Protein AF-A0A1V5V2Y4-F1 (afdb_monomer_lite)

Foldseek 3Di:
DQFDDDDAQWWKAFPPQQKIWHWHDQDVPVQKTWIFIDGHDPTDTDLLDIDIDGNVVVVCVRPVVRIDIPGGDPLVVSLVSLVVNVVVVSDDPVCVVVSVVSNVD

Radius of gyration: 13.22 Å; chains: 1; bounding box: 30×28×38 Å

Secondary structure (DSSP, 8-state):
-------TTEEEEETTT--EEEEEEEETTTTEEEEEEE-STTPPP-TT-EEEEEHHHHHHHHHH--EEEEEEPPHHHHHHHHHHHHHTT-S-TTTHHHHHHHHH-

Sequence (105 aa):
MQGLEIRQGTVYEEIGTEKRFLLIHHNPMNLCSLLLRADGAGAPYDPARPERISVDEIIELRRSGKYRELGDVPAAEFRALLKALLDAGAACEEDLPFLEALLRE

Structure (mmCIF, N/CA/C/O backbone):
data_AF-A0A1V5V2Y4-F1
#
_entry.id   AF-A0A1V5V2Y4-F1
#
loop_
_atom_site.group_PDB
_atom_site.id
_atom_site.type_symbol
_atom_site.label_atom_id
_atom_site.label_alt_id
_atom_site.label_comp_id
_atom_site.label_asym_id
_atom_site.label_entity_id
_atom_site.label_seq_id
_atom_site.pdbx_PDB_ins_code
_atom_site.Cartn_x
_atom_site.Cartn_y
_atom_site.Cartn_z
_atom_site.occupancy
_atom_site.B_iso_or_equiv
_atom_site.auth_seq_id
_atom_site.auth_comp_id
_atom_site.auth_asym_id
_atom_site.auth_atom_id
_atom_site.pdbx_PDB_model_num
ATOM 1 N N . MET A 1 1 ? 6.679 9.820 22.740 1.00 45.31 1 MET A N 1
ATOM 2 C CA . MET A 1 1 ? 5.618 9.079 22.027 1.00 45.31 1 MET A CA 1
ATOM 3 C C . MET A 1 1 ? 6.260 8.407 20.828 1.00 45.31 1 MET A C 1
ATOM 5 O O . MET A 1 1 ? 6.757 9.118 19.964 1.00 45.31 1 MET A O 1
ATOM 9 N N . GLN A 1 2 ? 6.360 7.077 20.817 1.00 51.62 2 GLN A N 1
ATOM 10 C CA . GLN A 1 2 ? 6.858 6.345 19.649 1.00 51.62 2 GLN A CA 1
ATOM 11 C C . GLN A 1 2 ? 5.702 6.271 18.643 1.00 51.62 2 GLN A C 1
ATOM 13 O O . GLN A 1 2 ? 4.761 5.514 18.850 1.00 51.62 2 GLN A O 1
ATOM 18 N N . GLY A 1 3 ? 5.695 7.156 17.644 1.00 59.47 3 GLY A N 1
ATOM 19 C CA . GLY A 1 3 ? 4.690 7.120 16.579 1.00 59.47 3 GLY A CA 1
ATOM 20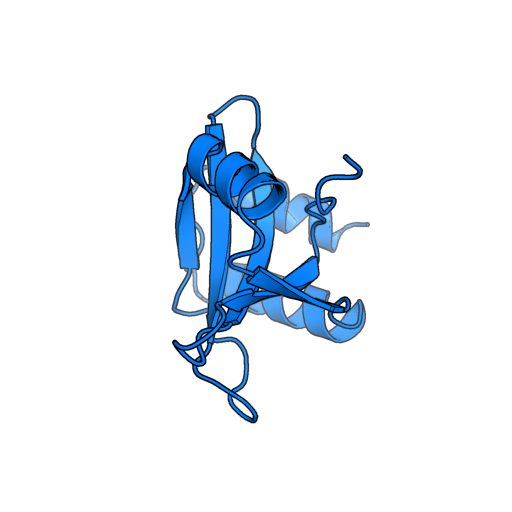 C C . GLY A 1 3 ? 4.967 5.953 15.636 1.00 59.47 3 GLY A C 1
ATOM 21 O O . GLY A 1 3 ? 6.129 5.773 15.266 1.00 59.47 3 GLY A O 1
ATOM 22 N N . LEU A 1 4 ? 3.916 5.231 15.240 1.00 68.81 4 LEU A N 1
ATOM 23 C CA . LEU A 1 4 ? 3.942 4.099 14.306 1.00 68.81 4 LEU A CA 1
ATOM 24 C C . LEU A 1 4 ? 4.819 4.415 13.083 1.00 68.81 4 LEU A C 1
ATOM 26 O O .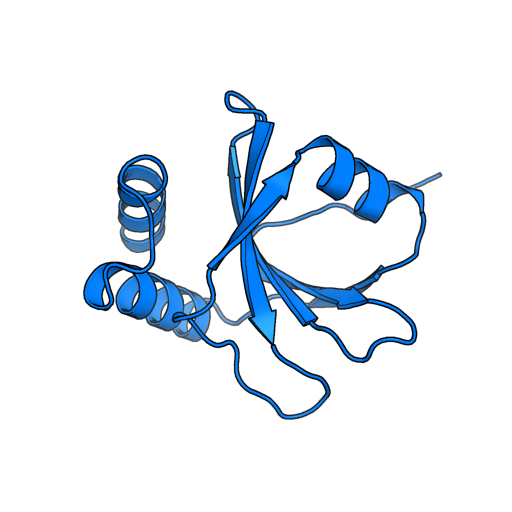 LEU A 1 4 ? 4.612 5.424 12.411 1.00 68.81 4 LEU A O 1
ATOM 30 N N . GLU A 1 5 ? 5.837 3.606 12.814 1.00 74.12 5 GLU A N 1
ATOM 31 C CA . GLU A 1 5 ? 6.669 3.807 11.630 1.00 74.12 5 GLU A CA 1
ATOM 32 C C . GLU A 1 5 ? 5.942 3.258 10.406 1.00 74.12 5 GLU A C 1
ATOM 34 O O . GLU A 1 5 ? 5.618 2.074 10.342 1.00 74.12 5 GLU A O 1
ATOM 39 N N . ILE A 1 6 ? 5.658 4.142 9.452 1.00 80.12 6 ILE A N 1
ATOM 40 C CA . ILE A 1 6 ? 5.044 3.755 8.191 1.00 80.12 6 ILE A CA 1
ATOM 41 C C . ILE A 1 6 ? 6.121 3.184 7.276 1.00 80.12 6 ILE A C 1
ATOM 43 O O . ILE A 1 6 ? 7.098 3.867 6.974 1.00 80.12 6 ILE A O 1
ATOM 47 N N . ARG A 1 7 ? 5.940 1.934 6.854 1.00 85.94 7 ARG A N 1
ATOM 48 C CA . ARG A 1 7 ? 6.902 1.176 6.063 1.00 85.94 7 ARG A CA 1
ATOM 49 C C . ARG A 1 7 ? 6.244 0.656 4.794 1.00 85.94 7 ARG A C 1
ATOM 51 O O . ARG A 1 7 ? 5.064 0.309 4.751 1.00 85.94 7 ARG A O 1
ATOM 58 N N . GLN A 1 8 ? 7.036 0.648 3.734 1.00 88.38 8 GLN A N 1
ATOM 59 C CA . GLN A 1 8 ? 6.632 0.083 2.460 1.00 88.38 8 GLN A CA 1
ATOM 60 C C . GLN A 1 8 ? 6.439 -1.431 2.592 1.00 88.38 8 GLN A C 1
ATOM 62 O O . GLN A 1 8 ? 7.222 -2.100 3.260 1.00 88.38 8 GLN A O 1
ATOM 67 N N . GLY A 1 9 ? 5.414 -1.971 1.937 1.00 90.12 9 GLY A N 1
ATOM 68 C CA . GLY A 1 9 ? 5.072 -3.390 2.009 1.00 90.12 9 GLY A CA 1
ATOM 69 C C . GLY A 1 9 ? 4.295 -3.770 3.269 1.00 90.12 9 GLY A C 1
ATOM 70 O O . GLY A 1 9 ? 3.881 -4.920 3.393 1.00 90.12 9 GLY A O 1
ATOM 71 N N . THR A 1 10 ? 4.047 -2.821 4.174 1.00 90.75 10 THR A N 1
ATOM 72 C CA . THR A 1 10 ? 3.280 -3.048 5.396 1.00 90.75 10 THR A CA 1
ATOM 73 C C . THR A 1 10 ? 1.794 -2.815 5.178 1.00 90.75 10 THR A C 1
ATOM 75 O O . THR A 1 10 ? 1.364 -1.878 4.495 1.00 90.75 10 THR A O 1
ATOM 78 N N . VAL A 1 11 ? 1.004 -3.677 5.807 1.00 91.50 11 VAL A N 1
ATOM 79 C CA . VAL A 1 11 ? -0.446 -3.590 5.864 1.00 91.50 11 VAL A CA 1
ATOM 80 C C . VAL A 1 11 ? -0.885 -2.805 7.090 1.00 91.50 11 VAL A C 1
ATOM 82 O O . VAL A 1 11 ? -0.546 -3.145 8.227 1.00 91.50 11 VAL A O 1
ATOM 85 N N . TYR A 1 12 ? -1.753 -1.830 6.853 1.00 89.94 12 TYR A N 1
ATOM 86 C CA . TYR A 1 12 ? -2.438 -1.054 7.873 1.00 89.94 12 TYR A CA 1
ATOM 87 C C . TYR A 1 12 ? -3.940 -1.301 7.800 1.00 89.94 12 TYR A C 1
ATOM 89 O O . TYR A 1 12 ? -4.523 -1.323 6.720 1.00 89.94 12 TYR A O 1
ATOM 97 N N . GLU A 1 13 ? -4.577 -1.484 8.950 1.00 90.38 13 GLU A N 1
ATOM 98 C CA . GLU A 1 13 ? -6.027 -1.631 9.077 1.00 90.38 13 GLU A CA 1
ATOM 99 C C . GLU A 1 13 ? -6.594 -0.427 9.821 1.00 90.38 13 GLU A C 1
ATOM 101 O O . GLU A 1 13 ? -6.128 -0.102 10.915 1.00 90.38 13 GLU A O 1
ATOM 106 N N . GLU A 1 14 ? -7.582 0.239 9.231 1.00 89.44 14 GLU A N 1
ATOM 107 C CA . GLU A 1 14 ? -8.289 1.342 9.876 1.00 89.44 14 GLU A CA 1
ATOM 108 C C . GLU A 1 14 ? -9.250 0.788 10.943 1.00 89.44 14 GLU A C 1
ATOM 110 O O . GLU A 1 14 ? -10.086 -0.087 10.692 1.00 89.44 14 GLU A O 1
ATOM 115 N N . ILE A 1 15 ? -9.122 1.292 12.171 1.00 87.25 15 ILE A N 1
ATOM 116 C CA . ILE A 1 15 ? -9.891 0.816 13.320 1.00 87.25 15 ILE A CA 1
ATOM 117 C C . ILE A 1 15 ? -11.363 1.201 13.138 1.00 87.25 15 ILE A C 1
ATOM 119 O O . ILE A 1 15 ? -11.719 2.376 13.119 1.00 87.25 15 ILE A O 1
ATOM 123 N N . GLY A 1 16 ? -12.231 0.190 13.071 1.00 85.75 16 GLY A N 1
ATOM 124 C CA . GLY A 1 16 ? -13.685 0.363 13.030 1.00 85.75 16 GLY A CA 1
ATOM 125 C C . GLY A 1 16 ? -14.306 0.449 11.633 1.00 85.75 16 GLY A C 1
ATOM 126 O O . GLY A 1 16 ? -15.529 0.518 11.551 1.00 85.75 16 GLY A O 1
ATOM 127 N N . THR A 1 17 ? -13.519 0.412 10.551 1.00 82.62 17 THR A N 1
ATOM 128 C CA . THR A 1 17 ? -14.044 0.488 9.169 1.00 82.62 17 THR A CA 1
ATOM 129 C C . THR A 1 17 ? -13.784 -0.768 8.336 1.00 82.62 17 THR A C 1
ATOM 131 O O . THR A 1 17 ? -14.207 -0.822 7.185 1.00 82.62 17 THR A O 1
ATOM 134 N N . GLU A 1 18 ? -13.099 -1.769 8.904 1.00 82.69 18 GLU A N 1
ATOM 135 C CA . GLU A 1 18 ? -12.632 -2.991 8.224 1.00 82.69 18 GLU A CA 1
ATOM 136 C C . GLU A 1 18 ? -11.745 -2.734 6.992 1.00 82.69 18 GLU A C 1
ATOM 138 O O . GLU A 1 18 ? -11.372 -3.669 6.293 1.00 82.69 18 GLU A O 1
ATOM 143 N N . LYS A 1 19 ? -11.351 -1.489 6.713 1.00 88.69 19 LYS A N 1
ATOM 144 C CA . LYS A 1 19 ? -10.535 -1.165 5.543 1.00 88.69 19 LYS A CA 1
ATOM 145 C C . LYS A 1 19 ? -9.073 -1.479 5.796 1.00 88.69 19 LYS A C 1
ATOM 147 O O . LYS A 1 19 ? -8.521 -1.138 6.844 1.00 88.69 19 LYS A O 1
ATOM 152 N N . ARG A 1 20 ? -8.431 -2.071 4.791 1.00 91.31 20 ARG A N 1
ATOM 153 C CA . ARG A 1 20 ? -6.999 -2.359 4.791 1.00 91.31 20 ARG A CA 1
ATOM 154 C C . ARG A 1 20 ? -6.300 -1.631 3.669 1.00 91.31 20 ARG A C 1
ATOM 156 O O . ARG A 1 20 ? -6.792 -1.571 2.545 1.00 91.31 20 ARG A O 1
ATOM 163 N N . PHE A 1 21 ? -5.113 -1.151 3.988 1.00 90.19 21 PHE A N 1
ATOM 164 C CA . PHE A 1 21 ? -4.273 -0.374 3.104 1.00 90.19 21 PHE A CA 1
ATOM 165 C C . PHE A 1 21 ? -2.871 -0.961 3.108 1.00 90.19 21 PHE A C 1
ATOM 167 O O . PHE A 1 21 ? -2.273 -1.148 4.165 1.00 90.19 21 PHE A O 1
ATOM 174 N N . LEU A 1 22 ? -2.353 -1.261 1.926 1.00 92.44 22 LEU A N 1
ATOM 175 C CA . LEU A 1 22 ? -0.967 -1.656 1.726 1.00 92.44 22 LEU A CA 1
ATOM 176 C C . LEU A 1 22 ? -0.201 -0.464 1.165 1.00 92.44 22 LEU A C 1
ATOM 178 O O . LEU A 1 22 ? -0.548 0.016 0.087 1.00 92.44 22 LEU A O 1
ATOM 182 N N . LEU A 1 23 ? 0.847 -0.013 1.859 1.00 91.50 23 LEU A N 1
ATOM 183 C CA . LEU A 1 23 ? 1.717 1.038 1.333 1.00 91.50 23 LEU A CA 1
ATOM 184 C C . LEU A 1 23 ? 2.688 0.485 0.293 1.00 91.50 23 LEU A C 1
ATOM 186 O O . LEU A 1 23 ? 3.576 -0.298 0.620 1.00 91.50 23 LEU A O 1
ATOM 190 N N . ILE A 1 24 ? 2.534 0.927 -0.956 1.00 92.06 24 ILE A N 1
ATOM 191 C CA . ILE A 1 24 ? 3.369 0.502 -2.084 1.00 92.06 24 ILE A CA 1
ATOM 192 C C . ILE A 1 24 ? 4.571 1.415 -2.268 1.00 92.06 24 ILE A C 1
ATOM 194 O O . ILE A 1 24 ? 5.678 0.931 -2.480 1.00 92.06 24 ILE A O 1
ATOM 198 N N . HIS A 1 25 ? 4.354 2.725 -2.215 1.00 87.50 25 HIS A N 1
ATOM 199 C CA . HIS A 1 25 ? 5.405 3.710 -2.422 1.00 87.50 25 HIS A CA 1
ATOM 200 C C . HIS A 1 25 ? 5.069 4.996 -1.675 1.00 87.50 25 HIS A C 1
ATOM 202 O O . HIS A 1 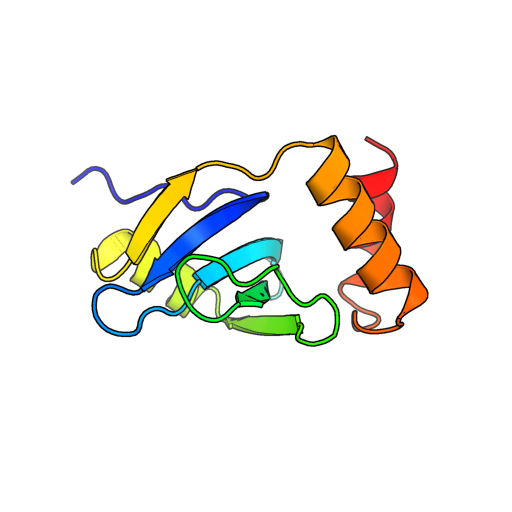25 ? 3.916 5.422 -1.653 1.00 87.50 25 HIS A O 1
ATOM 208 N N . HIS A 1 26 ? 6.081 5.625 -1.085 1.00 85.50 26 HIS A N 1
ATOM 209 C CA . HIS A 1 26 ? 5.976 6.954 -0.504 1.00 85.50 26 HIS A CA 1
ATOM 210 C C . HIS A 1 26 ? 7.006 7.871 -1.163 1.00 85.50 26 HIS A C 1
ATOM 212 O O . HIS A 1 26 ? 8.210 7.641 -1.033 1.00 85.50 26 HIS A O 1
ATOM 218 N N . ASN A 1 27 ? 6.530 8.913 -1.843 1.00 81.81 27 ASN A N 1
ATOM 219 C CA . ASN A 1 27 ? 7.352 9.939 -2.460 1.00 81.81 27 ASN A CA 1
ATOM 220 C C . ASN A 1 27 ? 7.332 11.213 -1.597 1.00 81.81 27 ASN A C 1
ATOM 222 O O . ASN A 1 27 ? 6.444 12.059 -1.752 1.00 81.81 27 ASN A O 1
ATOM 226 N N . PRO A 1 28 ? 8.318 11.407 -0.705 1.00 77.81 28 PRO A N 1
ATOM 227 C CA . PRO A 1 28 ? 8.372 12.597 0.136 1.00 77.81 28 PRO A CA 1
ATOM 228 C C . PRO A 1 28 ? 8.678 13.873 -0.660 1.00 77.81 28 PRO A C 1
ATOM 230 O O . PRO A 1 28 ? 8.374 14.961 -0.185 1.00 77.81 28 PRO A O 1
ATOM 233 N N . MET A 1 29 ? 9.257 13.767 -1.862 1.00 82.38 29 MET A N 1
ATOM 234 C CA . MET A 1 29 ? 9.564 14.933 -2.700 1.00 82.38 29 MET A CA 1
ATOM 235 C C . MET A 1 29 ? 8.304 15.506 -3.350 1.00 82.38 29 MET A C 1
ATOM 237 O O . MET A 1 29 ? 8.144 16.722 -3.406 1.00 82.38 29 MET A O 1
ATOM 241 N N . ASN A 1 30 ? 7.396 14.629 -3.787 1.00 81.25 30 ASN A N 1
ATOM 242 C CA . ASN A 1 30 ? 6.113 15.006 -4.388 1.00 81.25 30 ASN A CA 1
ATOM 243 C C . ASN A 1 30 ? 4.952 15.004 -3.379 1.00 81.25 30 ASN A C 1
ATOM 245 O O . ASN A 1 30 ? 3.810 15.253 -3.756 1.00 81.25 30 ASN A O 1
ATOM 249 N N . LEU A 1 31 ? 5.239 14.729 -2.100 1.00 86.81 31 LEU A N 1
ATOM 250 C CA . LEU A 1 31 ? 4.264 14.653 -1.006 1.00 86.81 31 LEU A CA 1
ATOM 251 C C . LEU A 1 31 ? 3.092 13.694 -1.293 1.00 86.81 31 LEU A C 1
ATOM 253 O O . LEU A 1 31 ? 1.990 13.881 -0.771 1.00 86.81 31 LEU A O 1
ATOM 257 N N . CYS A 1 32 ? 3.332 12.659 -2.101 1.00 86.44 32 CYS A N 1
ATOM 258 C CA . CYS A 1 32 ? 2.333 11.687 -2.530 1.00 86.44 32 CYS A CA 1
ATOM 259 C C . CYS A 1 32 ? 2.760 10.263 -2.167 1.00 86.44 32 CYS A C 1
ATOM 261 O O . CYS A 1 32 ? 3.947 9.949 -2.075 1.00 86.44 32 CYS A O 1
ATOM 263 N N . SER A 1 33 ? 1.785 9.393 -1.926 1.00 87.69 33 SER A N 1
ATOM 264 C CA . SER A 1 33 ? 2.025 7.972 -1.666 1.00 87.69 33 SER A CA 1
ATOM 265 C C . SER A 1 33 ? 1.011 7.133 -2.416 1.00 87.69 33 SER A C 1
ATOM 267 O O . SER A 1 33 ? -0.148 7.530 -2.518 1.00 87.69 33 SER A O 1
ATOM 269 N N . LEU A 1 34 ? 1.437 5.968 -2.885 1.00 90.12 34 LEU A N 1
ATOM 270 C CA . LEU A 1 34 ? 0.594 4.981 -3.539 1.00 90.12 34 LEU A CA 1
ATOM 271 C C . LEU A 1 34 ? 0.227 3.873 -2.546 1.00 90.12 34 LEU A C 1
ATOM 273 O O . LEU A 1 34 ? 1.113 3.201 -2.009 1.00 90.12 34 LEU A O 1
ATOM 277 N N . LEU A 1 35 ? -1.071 3.661 -2.333 1.00 90.94 35 LEU A N 1
ATOM 278 C CA . LEU A 1 35 ? -1.625 2.575 -1.526 1.00 90.94 35 LEU A CA 1
ATOM 279 C C . LEU A 1 35 ? -2.472 1.619 -2.373 1.00 90.94 35 LEU A C 1
ATOM 281 O O . LEU A 1 35 ? -3.105 2.045 -3.336 1.00 90.94 35 LEU A O 1
ATOM 285 N N . LEU A 1 36 ? -2.566 0.351 -1.965 1.00 91.75 36 LEU A N 1
ATOM 286 C CA . LEU A 1 36 ? -3.639 -0.549 -2.410 1.00 91.75 36 LEU A CA 1
ATOM 287 C C . LEU A 1 36 ? -4.662 -0.741 -1.309 1.00 91.75 36 LEU A C 1
ATOM 289 O O . LEU A 1 36 ? -4.297 -0.979 -0.157 1.00 91.75 36 LEU A O 1
ATOM 293 N N . ARG A 1 37 ? -5.939 -0.704 -1.684 1.00 90.56 37 ARG A N 1
ATOM 294 C CA . ARG A 1 37 ? -7.046 -0.912 -0.755 1.00 90.56 37 ARG A CA 1
ATOM 295 C C . ARG A 1 37 ? -7.627 -2.318 -0.873 1.00 90.56 37 ARG A C 1
ATOM 297 O O . ARG A 1 37 ? -7.826 -2.827 -1.974 1.00 90.56 37 ARG A O 1
ATOM 304 N N . ALA A 1 38 ? -7.969 -2.901 0.268 1.00 89.94 38 ALA A N 1
ATOM 305 C CA . ALA A 1 38 ? -8.809 -4.085 0.380 1.00 89.94 38 ALA A CA 1
ATOM 306 C C . ALA A 1 38 ? -9.897 -3.856 1.434 1.00 89.94 38 ALA A C 1
ATOM 308 O O . ALA A 1 38 ? -9.702 -3.098 2.390 1.00 89.94 38 ALA A O 1
ATOM 309 N N . ASP A 1 39 ? -11.031 -4.527 1.259 1.00 83.69 39 ASP A N 1
ATOM 310 C CA . ASP A 1 39 ? -12.032 -4.659 2.318 1.00 83.69 39 ASP A CA 1
ATOM 311 C C . ASP A 1 39 ? -11.531 -5.695 3.365 1.00 83.69 39 ASP A C 1
ATOM 313 O O . ASP A 1 39 ? -10.460 -6.275 3.192 1.00 83.69 39 ASP A O 1
ATOM 317 N N . GLY A 1 40 ? -12.228 -5.878 4.489 1.00 74.81 40 GLY A N 1
ATOM 318 C CA . GLY A 1 40 ? -11.710 -6.534 5.705 1.00 74.81 40 GLY A CA 1
ATOM 319 C C . GLY A 1 40 ? -11.267 -7.999 5.633 1.00 74.81 40 GLY A C 1
ATOM 320 O O . GLY A 1 40 ? -10.986 -8.573 4.584 1.00 74.81 40 GLY A O 1
ATOM 321 N N . ALA A 1 41 ? -11.139 -8.618 6.814 1.00 67.00 41 ALA A N 1
ATOM 322 C CA . ALA A 1 41 ? -10.494 -9.919 7.003 1.00 67.00 41 ALA A CA 1
ATOM 323 C C . ALA A 1 41 ? -10.943 -10.999 6.001 1.00 67.00 41 ALA A C 1
ATOM 325 O O . ALA A 1 41 ? -12.025 -11.564 6.118 1.00 67.00 41 ALA A O 1
ATOM 326 N N . GLY A 1 42 ? -10.052 -11.313 5.052 1.00 68.38 42 GLY A N 1
ATOM 327 C CA . GLY A 1 42 ? -10.236 -12.356 4.041 1.00 68.38 42 GLY A CA 1
ATOM 328 C C . GLY A 1 42 ? -10.245 -11.850 2.597 1.00 68.38 42 GLY A C 1
ATOM 329 O O . GLY A 1 42 ? -10.123 -12.674 1.691 1.00 68.38 42 GLY A O 1
ATOM 330 N N . ALA A 1 43 ? -10.342 -10.537 2.359 1.00 80.56 43 ALA A N 1
ATOM 331 C CA . ALA A 1 43 ? -10.243 -9.999 1.005 1.00 80.56 43 ALA A CA 1
ATOM 332 C C . ALA A 1 43 ? -8.771 -9.846 0.563 1.00 80.56 43 ALA A C 1
ATOM 334 O O . ALA A 1 43 ? -7.943 -9.355 1.339 1.00 80.56 43 ALA A O 1
ATOM 335 N N . PRO A 1 44 ? -8.423 -10.252 -0.672 1.00 82.81 44 PRO A N 1
ATOM 336 C CA . PRO A 1 44 ? -7.109 -9.982 -1.243 1.00 82.81 44 PRO A CA 1
ATOM 337 C C . PRO A 1 44 ? -6.955 -8.495 -1.593 1.00 82.81 44 PRO A C 1
ATOM 339 O O . PRO A 1 44 ? -7.936 -7.814 -1.898 1.00 82.81 44 PRO A O 1
ATOM 342 N N . TYR A 1 45 ? -5.713 -8.004 -1.599 1.00 88.06 45 TYR A N 1
ATOM 343 C CA . TYR A 1 45 ? -5.401 -6.682 -2.150 1.00 88.06 45 TYR A CA 1
ATOM 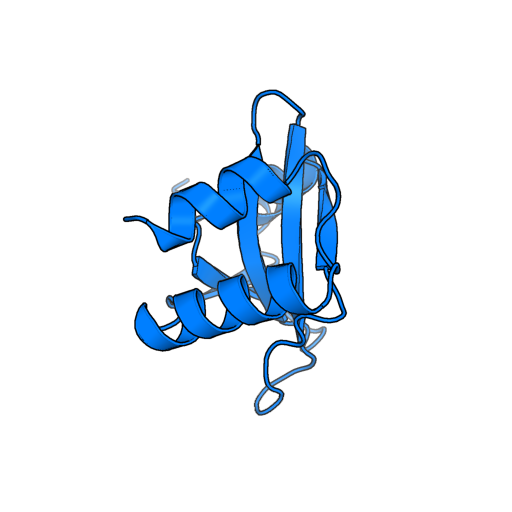344 C C . TYR A 1 45 ? -5.737 -6.628 -3.633 1.00 88.06 45 TYR A C 1
ATOM 346 O O . TYR A 1 45 ? -5.346 -7.515 -4.392 1.00 88.06 45 TYR A O 1
ATOM 354 N N . ASP A 1 46 ? -6.443 -5.572 -4.033 1.00 86.19 46 ASP A N 1
ATOM 355 C CA . ASP A 1 46 ? -6.834 -5.358 -5.420 1.00 86.19 46 ASP A CA 1
ATOM 356 C C . ASP A 1 46 ? -5.854 -4.389 -6.106 1.00 86.19 46 ASP A C 1
ATOM 358 O O . ASP A 1 46 ? -5.894 -3.183 -5.832 1.00 86.19 46 ASP A O 1
ATOM 362 N N . PRO A 1 47 ? -4.978 -4.870 -7.011 1.00 86.56 47 PRO A N 1
ATOM 363 C CA . PRO A 1 47 ? -4.077 -3.997 -7.756 1.00 86.56 47 PRO A CA 1
ATOM 364 C C . PRO A 1 47 ? -4.823 -3.068 -8.727 1.00 86.56 47 PRO A C 1
ATOM 366 O O . PRO A 1 47 ? -4.258 -2.074 -9.165 1.00 86.56 47 PRO A O 1
ATOM 369 N N . ALA A 1 48 ? -6.096 -3.324 -9.046 1.00 84.00 48 ALA A N 1
ATOM 370 C CA . ALA A 1 48 ? -6.892 -2.421 -9.876 1.00 84.00 48 ALA A CA 1
ATOM 371 C C . ALA A 1 48 ? -7.373 -1.168 -9.119 1.00 84.00 48 ALA A C 1
ATOM 373 O O . ALA A 1 48 ? -8.010 -0.299 -9.717 1.00 84.00 48 ALA A O 1
ATOM 374 N N . ARG A 1 49 ? -7.095 -1.056 -7.811 1.00 84.38 49 ARG A N 1
ATOM 375 C CA . ARG A 1 49 ? -7.530 0.063 -6.959 1.00 84.38 49 ARG A CA 1
ATOM 376 C C . ARG A 1 49 ? -6.358 0.785 -6.283 1.00 84.38 49 ARG A C 1
ATOM 378 O O . ARG A 1 49 ? -6.294 0.820 -5.052 1.00 84.38 49 ARG A O 1
ATOM 385 N N . PRO A 1 50 ? -5.441 1.376 -7.065 1.00 88.19 50 PRO A N 1
ATOM 386 C CA . PRO A 1 50 ? -4.431 2.270 -6.527 1.00 88.19 50 PRO A CA 1
ATOM 387 C C . PRO A 1 50 ? -5.086 3.532 -5.963 1.00 88.19 50 PRO A C 1
ATOM 389 O O . PRO A 1 50 ? -5.890 4.188 -6.626 1.00 88.19 50 PRO A O 1
ATOM 392 N N . GLU A 1 51 ? -4.724 3.884 -4.737 1.00 88.38 51 GLU A N 1
ATOM 393 C CA . GLU A 1 51 ? -5.190 5.082 -4.051 1.00 88.38 51 GLU A CA 1
ATOM 394 C C . GLU A 1 51 ? -3.989 5.979 -3.754 1.00 88.38 51 GLU A C 1
ATOM 396 O O . GLU A 1 51 ? -3.022 5.560 -3.116 1.00 88.38 51 GLU A O 1
ATOM 401 N N . ARG A 1 52 ? -4.033 7.216 -4.259 1.00 87.62 52 ARG A N 1
ATOM 402 C CA . ARG A 1 52 ? -3.017 8.220 -3.953 1.00 87.62 52 ARG A CA 1
ATOM 403 C C . ARG A 1 52 ? -3.421 8.977 -2.704 1.00 87.62 52 ARG A C 1
ATOM 405 O O . ARG A 1 52 ? -4.506 9.552 -2.675 1.00 87.62 52 ARG A O 1
ATOM 412 N N . ILE A 1 53 ? -2.522 9.044 -1.734 1.00 87.56 53 ILE A N 1
ATOM 413 C CA . ILE A 1 53 ? -2.750 9.797 -0.500 1.00 87.56 53 ILE A CA 1
ATOM 414 C C . ILE A 1 53 ? -1.645 10.814 -0.244 1.00 87.56 53 ILE A C 1
ATOM 416 O O . ILE A 1 53 ? -0.513 10.676 -0.723 1.00 87.56 53 ILE A O 1
ATOM 420 N N . SER A 1 54 ? -1.987 11.851 0.515 1.00 88.69 54 SER A N 1
ATOM 421 C CA . SER A 1 54 ? -1.047 12.914 0.877 1.00 88.69 54 SER A CA 1
ATOM 422 C C . SER A 1 54 ? -0.048 12.450 1.943 1.00 88.69 54 SER A C 1
ATOM 424 O O . SER A 1 54 ? -0.351 11.594 2.776 1.00 88.69 54 SER A O 1
ATOM 426 N N . VAL A 1 55 ? 1.150 13.040 1.968 1.00 88.00 55 VAL A N 1
ATOM 427 C CA . VAL A 1 55 ? 2.108 12.798 3.065 1.00 88.00 55 VAL A CA 1
ATOM 428 C C . VAL A 1 55 ? 1.546 13.197 4.431 1.00 88.00 55 VAL A C 1
ATOM 430 O O . VAL A 1 55 ? 1.848 12.545 5.428 1.00 88.00 55 VAL A O 1
ATOM 433 N N . ASP A 1 56 ? 0.714 14.239 4.490 1.00 89.56 56 ASP A N 1
ATOM 434 C CA . ASP A 1 56 ? 0.114 14.700 5.742 1.00 89.56 56 ASP A CA 1
ATOM 435 C C . ASP A 1 56 ? -0.828 13.639 6.316 1.00 89.56 56 ASP A C 1
ATOM 437 O O . ASP A 1 56 ? -0.825 13.399 7.522 1.00 89.56 56 ASP A O 1
ATOM 441 N N . GLU A 1 57 ? -1.549 12.929 5.450 1.00 86.00 57 GLU A N 1
ATOM 442 C CA . GLU A 1 57 ? -2.391 11.791 5.820 1.00 86.00 57 GLU A CA 1
ATOM 443 C C . GLU A 1 57 ? -1.560 10.593 6.312 1.00 86.00 57 GLU A C 1
ATOM 445 O O . GLU A 1 57 ? -1.893 9.986 7.331 1.00 86.00 57 GLU A O 1
ATOM 450 N N . ILE A 1 58 ? -0.410 10.308 5.686 1.00 85.88 58 ILE A N 1
ATOM 451 C CA . ILE A 1 58 ? 0.560 9.314 6.190 1.00 85.88 58 ILE A CA 1
ATOM 452 C C . ILE A 1 58 ? 1.088 9.703 7.583 1.00 85.88 58 ILE A C 1
ATOM 454 O O . ILE A 1 58 ? 1.209 8.867 8.485 1.00 85.88 58 ILE A O 1
ATOM 458 N N . ILE A 1 59 ? 1.410 10.981 7.791 1.00 85.19 59 ILE A N 1
ATOM 459 C CA . ILE A 1 59 ? 1.869 11.491 9.087 1.00 85.19 59 ILE A CA 1
ATOM 460 C C . ILE A 1 59 ? 0.742 11.411 10.127 1.00 85.19 59 ILE A C 1
ATOM 462 O O . ILE A 1 59 ? 1.003 11.075 11.289 1.00 85.19 59 ILE A O 1
ATOM 466 N N . GLU A 1 60 ? -0.503 11.696 9.740 1.00 83.31 60 GLU A N 1
ATOM 467 C CA . GLU A 1 60 ? -1.676 11.546 10.601 1.00 83.31 60 GLU A CA 1
ATOM 468 C C . GLU A 1 60 ? -1.877 10.084 11.012 1.00 83.31 60 GLU A C 1
ATOM 470 O O . GLU A 1 60 ? -2.092 9.817 12.199 1.00 83.31 60 GLU A O 1
ATOM 475 N N . LEU A 1 61 ? -1.737 9.136 10.080 1.00 82.81 61 LEU A N 1
ATOM 476 C CA . LEU A 1 61 ? -1.788 7.698 10.353 1.00 82.81 61 LEU A CA 1
ATOM 477 C C . LEU A 1 61 ? -0.817 7.338 11.489 1.00 82.81 61 LEU A C 1
ATOM 479 O O . LEU A 1 61 ? -1.214 6.736 12.490 1.00 82.81 61 LEU A O 1
ATOM 483 N N . ARG A 1 62 ? 0.429 7.820 11.401 1.00 82.62 62 ARG A N 1
ATOM 484 C CA . ARG A 1 62 ? 1.474 7.607 12.415 1.00 82.62 62 ARG A CA 1
ATOM 485 C C . ARG A 1 62 ? 1.138 8.170 13.801 1.00 82.62 62 ARG A C 1
ATOM 487 O O . ARG A 1 62 ? 1.575 7.616 14.813 1.00 82.62 62 ARG A O 1
ATOM 494 N N . ARG A 1 63 ? 0.438 9.305 13.869 1.00 82.06 63 ARG A N 1
ATOM 495 C CA . ARG A 1 63 ? 0.230 10.071 15.115 1.00 82.06 63 ARG A CA 1
ATOM 496 C C . ARG A 1 63 ? -1.104 9.795 15.799 1.00 82.06 63 ARG A C 1
ATOM 498 O O . ARG A 1 63 ? -1.179 9.893 17.019 1.00 82.06 63 ARG A O 1
ATOM 505 N N . SER A 1 64 ? -2.143 9.503 15.025 1.00 80.38 64 SER A N 1
ATOM 506 C CA . SER A 1 64 ? -3.524 9.423 15.510 1.00 80.38 64 SER A CA 1
ATOM 507 C C . SER A 1 64 ? -3.870 8.083 16.159 1.00 80.38 64 SER A C 1
ATOM 509 O O . SER A 1 64 ? -4.832 8.012 16.919 1.00 80.38 64 SER A O 1
ATOM 511 N N . GLY A 1 65 ? -3.119 7.017 15.855 1.00 77.06 65 GLY A N 1
ATOM 512 C CA . GLY A 1 65 ? -3.439 5.664 16.316 1.00 77.06 65 GLY A CA 1
ATOM 513 C C . GLY A 1 65 ? -4.737 5.103 15.725 1.00 77.06 65 GLY A C 1
ATOM 514 O O . GLY A 1 65 ? -5.215 4.081 16.202 1.00 77.06 65 GLY A O 1
ATOM 515 N N . LYS A 1 66 ? -5.306 5.749 14.692 1.00 85.88 66 LYS A N 1
ATOM 516 C CA . LYS A 1 66 ? -6.507 5.289 13.967 1.00 85.88 66 LYS A CA 1
ATOM 517 C C . LYS A 1 66 ? -6.283 3.987 13.198 1.00 85.88 66 LYS A C 1
ATOM 519 O O . LYS A 1 66 ? -7.248 3.361 12.774 1.00 85.88 66 LYS A O 1
ATOM 524 N N . TYR A 1 67 ? -5.027 3.599 13.011 1.00 87.25 67 TYR A N 1
ATOM 525 C CA . TYR A 1 67 ? -4.641 2.451 12.214 1.00 87.25 67 TYR A CA 1
ATOM 526 C C . TYR A 1 67 ? -3.791 1.489 13.032 1.00 87.25 67 TYR A C 1
ATOM 528 O O . TYR A 1 67 ? -2.956 1.903 13.841 1.00 87.25 67 TYR A O 1
ATOM 536 N N . ARG A 1 68 ? -3.994 0.196 12.788 1.00 87.56 68 ARG A N 1
ATOM 537 C CA . ARG A 1 68 ? -3.199 -0.891 13.351 1.00 87.56 68 ARG A CA 1
ATOM 538 C C . ARG A 1 68 ? -2.338 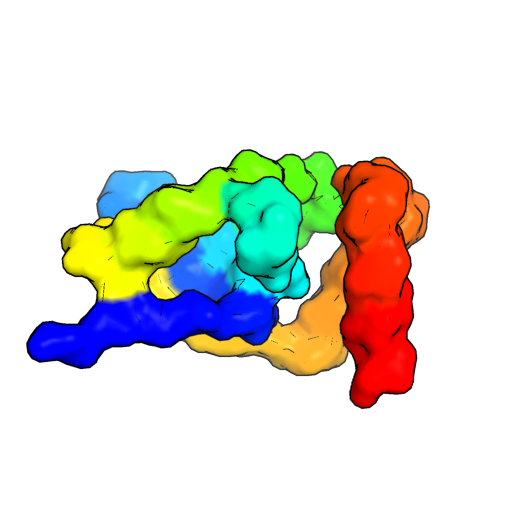-1.514 12.260 1.00 87.56 68 ARG A C 1
ATOM 540 O O . ARG A 1 68 ? -2.844 -1.866 11.201 1.00 87.56 68 ARG A O 1
ATOM 547 N N . GLU A 1 69 ? -1.056 -1.697 12.546 1.00 89.19 69 GLU A N 1
ATOM 548 C CA . GLU A 1 69 ? -0.158 -2.495 11.711 1.00 89.19 69 GLU A CA 1
ATOM 549 C C . GLU A 1 69 ? -0.532 -3.981 11.815 1.00 89.19 69 GLU A C 1
ATOM 551 O O . GLU A 1 69 ? -0.614 -4.526 12.918 1.00 89.19 69 GLU A O 1
ATOM 556 N N . LEU A 1 70 ? -0.787 -4.628 10.675 1.00 88.62 70 LEU A N 1
ATOM 557 C CA . LEU A 1 70 ? -1.044 -6.073 10.611 1.00 88.62 70 LEU A CA 1
ATOM 558 C C . LEU A 1 70 ? 0.211 -6.883 10.264 1.00 88.62 70 LEU A C 1
ATOM 560 O O . LEU A 1 70 ? 0.216 -8.098 10.450 1.00 88.62 70 LEU A O 1
ATOM 564 N N . GLY A 1 71 ? 1.261 -6.212 9.789 1.00 89.19 71 GLY A N 1
ATOM 565 C CA . GLY A 1 71 ? 2.524 -6.812 9.375 1.00 89.19 71 GLY A CA 1
ATOM 566 C C . GLY A 1 71 ? 2.815 -6.602 7.893 1.00 89.19 71 GLY A C 1
ATOM 567 O O . GLY A 1 71 ? 2.052 -5.955 7.171 1.00 89.19 71 GLY A O 1
ATOM 568 N N . ASP A 1 72 ? 3.944 -7.144 7.458 1.00 91.31 72 ASP A N 1
ATOM 569 C CA . ASP A 1 72 ? 4.449 -6.976 6.099 1.00 91.31 72 ASP A CA 1
ATOM 570 C C . ASP A 1 72 ? 3.927 -8.076 5.170 1.00 91.31 72 ASP A C 1
ATOM 572 O O . ASP A 1 72 ? 3.797 -9.241 5.557 1.00 91.31 72 ASP A O 1
ATOM 576 N N . VAL A 1 73 ? 3.650 -7.709 3.921 1.00 89.75 73 VAL A N 1
ATOM 577 C CA . VAL A 1 73 ? 3.331 -8.668 2.863 1.00 89.75 73 VAL A CA 1
ATOM 578 C C . VAL A 1 73 ? 4.602 -9.447 2.507 1.00 89.75 73 VAL A C 1
ATOM 580 O O . VAL A 1 73 ? 5.660 -8.834 2.321 1.00 89.75 73 VAL A O 1
ATOM 583 N N . PRO A 1 74 ? 4.538 -10.785 2.364 1.00 90.50 74 PRO A N 1
ATOM 584 C CA . PRO A 1 74 ? 5.681 -11.573 1.925 1.00 90.50 74 PRO A CA 1
ATOM 585 C C . PRO A 1 74 ? 6.278 -11.033 0.624 1.00 90.50 74 PRO A C 1
ATOM 587 O O . PRO A 1 74 ? 5.554 -10.732 -0.324 1.00 90.50 74 PRO A O 1
ATOM 590 N N . ALA A 1 75 ? 7.608 -10.974 0.534 1.00 88.88 75 ALA A N 1
ATOM 591 C CA . ALA A 1 75 ? 8.294 -10.362 -0.606 1.00 88.88 75 ALA A CA 1
ATOM 592 C C . ALA A 1 75 ? 7.869 -10.944 -1.970 1.00 88.88 75 ALA A C 1
ATOM 594 O O . ALA A 1 75 ? 7.773 -10.210 -2.950 1.00 88.88 75 ALA A O 1
ATOM 595 N N . ALA A 1 76 ? 7.585 -12.249 -2.042 1.00 89.12 76 ALA A N 1
ATOM 596 C CA . ALA A 1 76 ? 7.104 -12.892 -3.265 1.00 89.12 76 ALA A CA 1
ATOM 597 C C . ALA A 1 76 ? 5.710 -12.390 -3.685 1.00 89.12 76 ALA A C 1
ATOM 599 O O . ALA A 1 76 ? 5.492 -12.093 -4.859 1.00 89.12 76 ALA A O 1
ATOM 600 N N . GLU A 1 77 ? 4.789 -12.253 -2.729 1.00 88.69 77 GLU A N 1
ATOM 601 C CA . GLU A 1 77 ? 3.440 -11.722 -2.961 1.00 88.69 77 GLU A CA 1
ATOM 602 C C . GLU A 1 77 ? 3.491 -10.233 -3.302 1.00 88.69 77 GLU A C 1
ATOM 604 O O . GLU A 1 77 ? 2.846 -9.793 -4.250 1.00 88.69 77 GLU A O 1
ATOM 609 N N . PHE A 1 78 ? 4.329 -9.469 -2.598 1.00 90.00 78 PHE A N 1
ATOM 610 C CA . PHE A 1 78 ? 4.540 -8.053 -2.873 1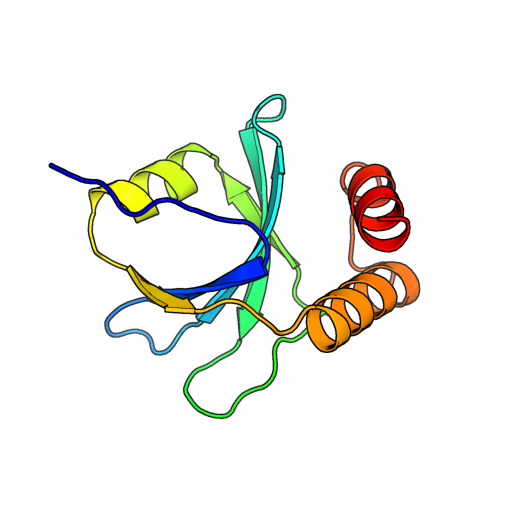.00 90.00 78 PHE A CA 1
ATOM 611 C C . PHE A 1 78 ? 5.063 -7.833 -4.300 1.00 90.00 78 PHE A C 1
ATOM 613 O O . PHE A 1 78 ? 4.491 -7.048 -5.051 1.00 90.00 78 PHE A O 1
ATOM 620 N N . ARG A 1 79 ? 6.075 -8.596 -4.736 1.00 89.81 79 ARG A N 1
ATOM 621 C CA . ARG A 1 79 ? 6.574 -8.557 -6.124 1.00 89.81 79 ARG A CA 1
ATOM 622 C C . ARG A 1 79 ? 5.496 -8.947 -7.139 1.00 89.81 79 ARG A C 1
ATOM 624 O O . ARG A 1 79 ? 5.403 -8.321 -8.193 1.00 89.81 79 ARG A O 1
ATOM 631 N N . ALA A 1 80 ? 4.673 -9.954 -6.840 1.00 89.50 80 ALA A N 1
ATOM 632 C CA . ALA A 1 80 ? 3.566 -10.342 -7.713 1.00 89.50 80 ALA A CA 1
ATOM 633 C C . ALA A 1 80 ? 2.531 -9.211 -7.862 1.00 89.50 80 ALA A C 1
ATOM 635 O O . ALA A 1 80 ? 2.081 -8.947 -8.977 1.00 89.50 80 ALA A O 1
ATOM 636 N N . LEU A 1 81 ? 2.213 -8.502 -6.772 1.00 90.50 81 LEU A N 1
ATOM 637 C CA . LEU A 1 81 ? 1.336 -7.327 -6.786 1.00 90.50 81 LEU A CA 1
ATOM 638 C C . LEU A 1 81 ? 1.937 -6.174 -7.596 1.00 90.50 81 LEU A C 1
ATOM 640 O O . LEU A 1 81 ? 1.244 -5.604 -8.434 1.00 90.50 81 LEU A O 1
ATOM 644 N N . LEU A 1 82 ? 3.224 -5.862 -7.410 1.00 90.00 82 LEU A N 1
ATOM 645 C CA . LEU A 1 82 ? 3.919 -4.830 -8.191 1.00 90.00 82 LEU A CA 1
ATOM 646 C C . LEU A 1 82 ? 3.888 -5.135 -9.692 1.00 90.00 82 LEU A C 1
ATOM 648 O O . LEU A 1 82 ? 3.575 -4.264 -10.501 1.00 90.00 82 LEU A O 1
ATOM 652 N N . LYS A 1 83 ? 4.159 -6.389 -10.070 1.00 90.50 83 LYS A N 1
ATOM 653 C CA . LYS A 1 83 ? 4.068 -6.825 -11.466 1.00 90.50 83 LYS A CA 1
ATOM 654 C C . LYS A 1 83 ? 2.642 -6.674 -12.003 1.00 90.50 83 LYS A C 1
ATOM 656 O O . LYS A 1 83 ? 2.468 -6.169 -13.105 1.00 90.50 83 LYS A O 1
ATOM 661 N N . ALA A 1 84 ? 1.633 -7.060 -11.221 1.00 88.75 84 ALA A N 1
ATOM 662 C CA . ALA A 1 84 ? 0.233 -6.898 -11.605 1.00 88.75 84 ALA A CA 1
ATOM 663 C C . ALA A 1 84 ? -0.160 -5.420 -11.783 1.00 88.75 84 ALA A C 1
ATOM 665 O O . ALA A 1 84 ? -0.907 -5.108 -12.704 1.00 88.75 84 ALA A O 1
ATOM 666 N N . LEU A 1 85 ? 0.365 -4.510 -10.955 1.00 88.25 85 LEU A N 1
ATOM 667 C CA . LEU A 1 85 ? 0.136 -3.066 -11.084 1.00 88.25 85 LEU A CA 1
ATOM 668 C C . LEU A 1 85 ? 0.699 -2.494 -12.388 1.00 88.25 85 LEU A C 1
ATOM 670 O O . LEU A 1 85 ? 0.023 -1.700 -13.045 1.00 88.25 85 LEU A O 1
ATOM 674 N N . LEU A 1 86 ? 1.913 -2.910 -12.760 1.00 87.56 86 LEU A N 1
ATOM 675 C CA . LEU A 1 86 ? 2.542 -2.522 -14.023 1.00 87.56 86 LEU A CA 1
ATOM 676 C C . LEU A 1 86 ? 1.786 -3.104 -15.223 1.00 87.56 86 LEU A C 1
ATOM 678 O O . LEU A 1 86 ? 1.432 -2.366 -16.138 1.00 87.56 86 LEU A O 1
ATOM 682 N N . ASP A 1 87 ? 1.482 -4.405 -15.190 1.00 87.62 87 ASP A N 1
ATOM 683 C CA . ASP A 1 87 ? 0.784 -5.106 -16.275 1.00 87.62 87 ASP A CA 1
ATOM 684 C C . ASP A 1 87 ? -0.640 -4.554 -16.495 1.00 87.62 87 ASP A C 1
ATOM 686 O O . ASP A 1 87 ? -1.117 -4.489 -17.628 1.00 87.62 87 ASP A O 1
ATOM 690 N N . ALA A 1 88 ? -1.323 -4.135 -15.423 1.00 83.56 88 ALA A N 1
ATOM 691 C CA . ALA A 1 88 ? -2.664 -3.555 -15.485 1.00 83.56 88 ALA A CA 1
ATOM 692 C C . ALA A 1 88 ? -2.686 -2.087 -15.945 1.00 83.56 88 ALA A C 1
ATOM 694 O O . ALA A 1 88 ? -3.769 -1.545 -16.170 1.00 83.56 88 ALA A O 1
ATOM 695 N N . GLY A 1 89 ? -1.528 -1.419 -16.036 1.00 79.31 89 GLY A N 1
ATOM 696 C CA . GLY A 1 89 ? -1.461 0.030 -16.251 1.00 79.31 89 GLY A CA 1
ATOM 697 C C . GLY A 1 89 ? -2.155 0.827 -15.139 1.00 79.31 89 GLY A C 1
ATOM 698 O O . GLY A 1 89 ? -2.645 1.928 -15.374 1.00 79.31 89 GLY A O 1
ATOM 699 N N . ALA A 1 90 ? -2.254 0.245 -13.941 1.00 73.25 90 ALA A N 1
ATOM 700 C CA . ALA A 1 90 ? -2.955 0.843 -12.810 1.00 73.25 90 ALA A CA 1
ATOM 701 C C . ALA A 1 90 ? -2.143 1.995 -12.195 1.00 73.25 90 ALA A C 1
ATOM 703 O O . ALA A 1 90 ? -2.701 2.942 -11.644 1.00 73.25 90 ALA A O 1
ATOM 704 N N . ALA A 1 91 ? -0.817 1.941 -12.318 1.00 75.44 91 ALA A N 1
ATOM 705 C CA . ALA A 1 91 ? 0.066 2.994 -11.850 1.00 75.44 91 ALA A CA 1
ATOM 706 C C . ALA A 1 91 ? 0.185 4.132 -12.869 1.00 75.44 91 ALA A C 1
ATOM 708 O O . ALA A 1 91 ? 0.322 3.920 -14.072 1.00 75.44 91 ALA A O 1
ATOM 709 N N . CYS A 1 92 ? 0.169 5.361 -12.365 1.00 74.62 92 CYS A N 1
ATOM 710 C CA . CYS A 1 92 ? 0.440 6.544 -13.170 1.00 74.62 92 CYS A CA 1
ATOM 711 C C . CYS A 1 92 ? 1.917 6.639 -13.575 1.00 74.62 92 CYS A C 1
ATOM 713 O O . CYS A 1 92 ? 2.780 6.102 -12.881 1.00 74.62 92 CYS A O 1
ATOM 715 N N . GLU A 1 93 ? 2.208 7.425 -14.614 1.00 81.56 93 GLU A N 1
ATOM 716 C CA . GLU A 1 93 ? 3.566 7.626 -15.146 1.00 81.56 93 GLU A CA 1
ATOM 717 C C . GLU A 1 93 ? 4.606 8.039 -14.093 1.00 81.56 93 GLU A C 1
ATOM 719 O O . GLU A 1 93 ? 5.768 7.664 -14.204 1.00 81.56 93 GLU A O 1
ATOM 724 N N . GLU A 1 94 ? 4.199 8.771 -13.056 1.00 80.88 94 GLU A N 1
ATOM 725 C CA . GLU A 1 94 ? 5.088 9.231 -11.981 1.00 80.88 94 GLU A CA 1
ATOM 726 C C . GLU A 1 94 ? 5.529 8.105 -11.032 1.00 80.88 94 GLU A C 1
ATOM 728 O O . GLU A 1 94 ? 6.650 8.131 -10.525 1.00 80.88 94 GLU A O 1
ATOM 733 N N . ASP A 1 95 ? 4.668 7.108 -10.815 1.00 81.06 95 ASP A N 1
ATOM 734 C CA . ASP A 1 95 ? 4.939 5.974 -9.926 1.00 81.06 95 ASP A CA 1
ATOM 735 C C . ASP A 1 95 ? 5.665 4.836 -10.669 1.00 81.06 95 ASP A C 1
ATOM 737 O O . ASP A 1 95 ? 6.372 4.044 -10.043 1.00 81.06 95 ASP A O 1
ATOM 741 N N . LEU A 1 96 ? 5.543 4.761 -12.006 1.00 85.12 96 LEU A N 1
ATOM 742 C CA . LEU A 1 96 ? 6.125 3.682 -12.820 1.00 85.12 96 LEU A CA 1
ATOM 743 C C . LEU A 1 96 ? 7.630 3.466 -12.579 1.00 85.12 96 LEU A C 1
ATOM 745 O O . LEU A 1 96 ? 8.008 2.321 -12.320 1.00 85.12 96 LEU A O 1
ATOM 749 N N . PRO A 1 97 ? 8.502 4.499 -12.589 1.00 85.88 97 PRO A N 1
ATOM 750 C CA . PRO A 1 97 ? 9.938 4.289 -12.404 1.00 85.88 97 PRO A CA 1
ATOM 751 C C . PRO A 1 97 ? 10.273 3.665 -11.046 1.00 85.88 97 PRO A C 1
ATOM 753 O O . PRO A 1 97 ? 11.200 2.861 -10.943 1.00 85.88 97 PRO A O 1
ATOM 756 N N . PHE A 1 98 ? 9.508 4.008 -10.005 1.00 82.56 98 PHE A N 1
ATOM 757 C CA . PHE A 1 98 ? 9.691 3.456 -8.666 1.00 82.56 98 PHE A CA 1
ATOM 758 C C . PHE A 1 98 ? 9.210 2.011 -8.586 1.00 82.56 98 PHE A C 1
ATOM 760 O O . PHE A 1 98 ? 9.930 1.161 -8.069 1.00 82.56 98 PHE A O 1
ATOM 767 N N . LEU A 1 99 ? 8.033 1.706 -9.134 1.00 85.75 99 LEU A N 1
ATOM 768 C CA . LEU A 1 99 ? 7.513 0.336 -9.160 1.00 85.75 99 LEU A CA 1
ATOM 769 C C . LEU A 1 99 ? 8.436 -0.606 -9.942 1.00 85.75 99 LEU A C 1
ATOM 771 O O . LEU A 1 99 ? 8.677 -1.733 -9.512 1.00 85.75 99 LEU A O 1
ATOM 775 N N . GLU A 1 100 ? 9.006 -0.133 -11.052 1.00 87.88 100 GLU A N 1
ATOM 776 C CA . GLU A 1 100 ? 10.015 -0.879 -11.801 1.00 87.88 100 GLU A CA 1
ATOM 777 C C . GLU A 1 100 ? 11.311 -1.079 -11.010 1.00 87.88 100 GLU A C 1
ATOM 779 O O . GLU A 1 100 ? 11.902 -2.157 -11.085 1.00 87.88 100 GLU A O 1
ATOM 784 N N . ALA A 1 101 ? 11.766 -0.070 -10.260 1.00 86.12 101 ALA A N 1
ATOM 785 C CA . ALA A 1 101 ? 12.956 -0.184 -9.419 1.00 86.12 101 ALA A CA 1
ATOM 786 C C . ALA A 1 101 ? 12.759 -1.224 -8.304 1.00 86.12 101 ALA A C 1
ATOM 788 O O . ALA A 1 101 ? 13.616 -2.086 -8.118 1.00 86.12 101 ALA A O 1
ATOM 789 N N . LEU A 1 102 ? 11.596 -1.215 -7.647 1.00 83.94 102 LEU A N 1
ATOM 790 C CA . LEU A 1 102 ? 11.244 -2.159 -6.580 1.00 83.94 102 LEU A CA 1
ATOM 791 C C . LEU A 1 102 ? 11.181 -3.623 -7.040 1.00 83.94 102 LEU A C 1
ATOM 793 O O . LEU A 1 102 ? 11.334 -4.531 -6.227 1.00 83.94 102 LEU A O 1
ATOM 797 N N . LEU A 1 103 ? 10.958 -3.878 -8.331 1.00 84.44 103 LEU A N 1
ATOM 798 C CA . LEU A 1 103 ? 10.998 -5.231 -8.896 1.00 84.44 103 LEU A CA 1
ATOM 799 C C . LEU A 1 103 ? 12.417 -5.739 -9.190 1.00 84.44 103 LEU A C 1
ATOM 801 O O . LEU A 1 103 ? 12.589 -6.946 -9.382 1.00 84.44 103 LEU A O 1
ATOM 805 N N . ARG A 1 104 ? 13.407 -4.841 -9.280 1.00 82.12 104 ARG A N 1
ATOM 806 C CA . ARG A 1 104 ? 14.801 -5.164 -9.640 1.00 82.12 104 ARG A CA 1
ATOM 807 C C . ARG A 1 104 ? 15.693 -5.438 -8.427 1.00 82.12 104 ARG A C 1
ATOM 809 O O . ARG A 1 104 ? 16.727 -6.081 -8.599 1.00 82.12 104 ARG A O 1
ATOM 816 N N . GLU A 1 105 ? 15.308 -4.951 -7.249 1.00 64.94 105 GLU A N 1
ATOM 817 C CA . GLU A 1 105 ? 15.879 -5.338 -5.944 1.00 64.94 105 GLU A CA 1
ATOM 818 C C . GLU A 1 105 ? 15.439 -6.754 -5.545 1.00 64.94 105 GLU A C 1
ATOM 820 O O . GLU A 1 105 ? 16.078 -7.415 -4.700 1.00 64.94 105 GLU A O 1
#

pLDDT: mean 84.36, std 7.91, range [45.31, 92.44]